Protein AF-A0A965CGK3-F1 (afdb_monomer_lite)

pLDDT: mean 93.39, std 5.75, range [58.28, 98.12]

Sequence (113 aa):
MTRKRDELTVLARVGFPVPNWQVVPGVDAAVVIRDGYDRDAQDYDIDGLVLEVDDLERAAALGELNHRPKGSVAYKFSHMTAETTLRDVVWQVGKSGRLTPVAVFDPVTLAGA

Structure (mmCIF, N/CA/C/O backbone):
data_AF-A0A965CGK3-F1
#
_entry.id   AF-A0A965CGK3-F1
#
loop_
_atom_site.group_PDB
_atom_site.id
_atom_site.type_symbol
_atom_site.label_atom_id
_atom_site.label_alt_id
_atom_site.label_comp_id
_atom_site.label_asym_id
_atom_site.label_entity_id
_atom_site.label_seq_id
_atom_site.pdbx_PDB_ins_code
_atom_site.Cartn_x
_atom_site.Cartn_y
_atom_site.Cartn_z
_atom_site.occupancy
_atom_site.B_iso_or_equiv
_atom_site.auth_seq_id
_atom_site.auth_comp_id
_atom_site.auth_asym_id
_atom_site.auth_atom_id
_atom_site.pdbx_PDB_model_num
ATOM 1 N N . MET A 1 1 ? 18.268 -6.005 -18.237 1.00 78.00 1 MET A N 1
ATOM 2 C CA . MET A 1 1 ? 16.994 -5.265 -18.127 1.00 78.00 1 MET A CA 1
ATOM 3 C C . MET A 1 1 ? 17.321 -3.944 -17.474 1.00 78.00 1 MET A C 1
ATOM 5 O O . MET A 1 1 ? 18.077 -3.965 -16.512 1.00 78.00 1 MET A O 1
ATOM 9 N N . THR A 1 2 ? 16.861 -2.826 -18.031 1.00 91.69 2 THR A N 1
ATOM 10 C CA . THR A 1 2 ? 17.112 -1.490 -17.456 1.00 91.69 2 THR A CA 1
ATOM 11 C C . THR A 1 2 ? 15.846 -0.877 -16.873 1.00 91.69 2 THR A C 1
ATOM 13 O O . THR A 1 2 ? 15.937 0.083 -16.110 1.00 91.69 2 THR A O 1
ATOM 16 N N . ARG A 1 3 ? 14.672 -1.442 -17.196 1.00 96.69 3 ARG A N 1
ATOM 17 C CA . ARG A 1 3 ? 13.384 -0.954 -16.716 1.00 96.69 3 ARG A CA 1
ATOM 18 C C . ARG A 1 3 ? 12.552 -2.013 -16.009 1.00 96.69 3 ARG A C 1
ATOM 20 O O . ARG A 1 3 ? 12.581 -3.183 -16.389 1.00 96.69 3 ARG A O 1
ATOM 27 N N . LYS A 1 4 ? 11.734 -1.582 -15.046 1.00 96.06 4 LYS A N 1
ATOM 28 C CA . LYS A 1 4 ? 10.797 -2.443 -14.317 1.00 96.06 4 LYS A CA 1
ATOM 29 C C . LYS A 1 4 ? 9.768 -3.078 -15.247 1.00 96.06 4 LYS A C 1
ATOM 31 O O . LYS A 1 4 ? 9.496 -4.274 -15.145 1.00 96.06 4 LYS A O 1
ATOM 36 N N . ARG A 1 5 ? 9.257 -2.315 -16.221 1.00 96.25 5 ARG A N 1
ATOM 37 C CA . ARG A 1 5 ? 8.338 -2.842 -17.243 1.00 96.25 5 ARG A CA 1
ATOM 38 C C . ARG A 1 5 ? 8.928 -4.009 -18.047 1.00 96.25 5 ARG A C 1
ATOM 40 O O . ARG A 1 5 ? 8.180 -4.886 -18.477 1.00 96.25 5 ARG A O 1
ATOM 47 N N . ASP A 1 6 ? 10.248 -4.036 -18.251 1.00 97.12 6 ASP A N 1
ATOM 48 C CA . ASP A 1 6 ? 10.910 -5.097 -19.018 1.00 97.12 6 ASP A CA 1
ATOM 49 C C . ASP A 1 6 ? 10.889 -6.414 -18.235 1.00 97.12 6 ASP A C 1
ATOM 51 O O . ASP A 1 6 ? 10.674 -7.475 -18.821 1.00 97.12 6 ASP A O 1
ATOM 55 N N . GLU A 1 7 ? 11.067 -6.346 -16.910 1.00 95.56 7 GLU A N 1
ATOM 56 C CA . GLU A 1 7 ? 10.956 -7.503 -16.015 1.00 95.56 7 GLU A CA 1
ATOM 57 C C . GLU A 1 7 ? 9.552 -8.110 -16.094 1.00 95.56 7 GLU A C 1
ATOM 59 O O . GLU A 1 7 ? 9.410 -9.303 -16.365 1.00 95.56 7 GLU A O 1
ATOM 64 N N . LEU A 1 8 ? 8.513 -7.278 -15.942 1.00 96.44 8 LEU A N 1
ATOM 65 C CA . LEU A 1 8 ? 7.112 -7.710 -16.014 1.00 96.44 8 LEU A CA 1
ATOM 66 C C . LEU A 1 8 ? 6.760 -8.271 -17.398 1.00 96.44 8 LEU A C 1
ATOM 68 O O . LEU A 1 8 ? 6.099 -9.302 -17.505 1.00 96.44 8 LEU A O 1
ATOM 72 N N . THR A 1 9 ? 7.256 -7.641 -18.465 1.00 97.06 9 THR A N 1
ATOM 73 C CA . THR A 1 9 ? 7.041 -8.113 -19.840 1.00 97.06 9 THR A CA 1
ATOM 74 C C . THR A 1 9 ? 7.667 -9.490 -20.062 1.00 97.06 9 THR A C 1
ATOM 76 O O . THR A 1 9 ? 7.054 -10.361 -20.680 1.00 97.06 9 THR A O 1
ATOM 79 N N . VAL A 1 10 ? 8.884 -9.719 -19.559 1.00 97.44 10 VAL A N 1
ATOM 80 C CA . VAL A 1 10 ? 9.542 -11.024 -19.686 1.00 97.44 10 VAL A CA 1
ATOM 81 C C . VAL A 1 10 ? 8.841 -12.087 -18.852 1.00 97.44 10 VAL A C 1
ATOM 83 O O . VAL A 1 10 ? 8.641 -13.180 -19.377 1.00 97.44 10 VAL A O 1
ATOM 86 N N . LEU A 1 11 ? 8.427 -11.778 -17.618 1.00 97.56 11 LEU A N 1
ATOM 87 C CA . LEU A 1 11 ? 7.655 -12.699 -16.775 1.00 97.56 11 LEU A CA 1
ATOM 88 C C . LEU A 1 11 ? 6.368 -13.153 -17.474 1.00 97.56 11 LEU A C 1
ATOM 90 O O . LEU A 1 11 ? 6.133 -14.355 -17.593 1.00 97.56 11 LEU A O 1
ATOM 94 N N . ALA A 1 12 ? 5.605 -12.207 -18.026 1.00 97.19 12 ALA A N 1
ATOM 95 C CA . ALA A 1 12 ? 4.406 -12.515 -18.798 1.00 97.19 12 ALA A CA 1
ATOM 96 C C . ALA A 1 12 ? 4.726 -13.391 -20.021 1.00 97.19 12 ALA A C 1
ATOM 98 O O . ALA A 1 12 ? 4.069 -14.402 -20.263 1.00 97.19 12 ALA A O 1
ATOM 99 N N . ARG A 1 13 ? 5.783 -13.050 -20.773 1.00 97.62 13 ARG A N 1
ATOM 100 C CA . ARG A 1 13 ? 6.186 -13.789 -21.981 1.00 97.62 13 ARG A CA 1
ATOM 101 C C . ARG A 1 13 ? 6.567 -15.241 -21.696 1.00 97.62 13 ARG A C 1
ATOM 103 O O . ARG A 1 13 ? 6.344 -16.095 -22.547 1.00 97.62 13 ARG A O 1
ATOM 110 N N . VAL A 1 14 ? 7.173 -15.524 -20.544 1.00 97.75 14 VAL A N 1
ATOM 111 C CA . VAL A 1 14 ? 7.556 -16.896 -20.165 1.00 97.75 14 VAL A CA 1
ATOM 112 C C . VAL A 1 14 ? 6.429 -17.659 -19.455 1.00 97.75 14 VAL A C 1
ATOM 114 O O . VAL A 1 14 ? 6.640 -18.797 -19.047 1.00 97.75 14 VAL A O 1
ATOM 117 N N . GLY A 1 15 ? 5.235 -17.066 -19.343 1.00 97.69 15 GLY A N 1
ATOM 118 C CA . GLY A 1 15 ? 4.024 -17.727 -18.853 1.00 97.69 15 GLY A CA 1
ATOM 119 C C . GLY A 1 15 ? 3.720 -17.528 -17.368 1.00 97.69 15 GLY A C 1
ATOM 120 O O . GLY A 1 15 ? 2.823 -18.196 -16.856 1.00 97.69 15 GLY A O 1
ATOM 121 N N . PHE A 1 16 ? 4.424 -16.633 -16.665 1.00 98.12 16 PHE A N 1
ATOM 122 C CA . PHE A 1 16 ? 4.048 -16.282 -15.293 1.00 98.12 16 PHE A CA 1
ATOM 123 C C . PHE A 1 16 ? 2.880 -15.286 -15.279 1.00 98.12 16 PHE A C 1
ATOM 125 O O . PHE A 1 16 ? 2.847 -14.373 -16.110 1.00 98.12 16 PHE A O 1
ATOM 132 N N . PRO A 1 17 ? 1.947 -15.407 -14.316 1.00 95.50 17 PRO A N 1
ATOM 133 C CA . PRO A 1 17 ? 0.956 -14.370 -14.078 1.00 95.50 17 PRO A CA 1
ATOM 134 C C . PRO A 1 17 ? 1.656 -13.093 -13.603 1.00 95.50 17 PRO A C 1
ATOM 136 O O . PRO A 1 17 ? 2.560 -13.134 -12.766 1.00 95.50 17 PRO A O 1
ATOM 139 N N . VAL A 1 18 ? 1.227 -11.955 -14.136 1.00 95.56 18 VAL A N 1
ATOM 140 C CA . VAL A 1 18 ? 1.698 -10.627 -13.732 1.00 95.56 18 VAL A CA 1
ATOM 141 C C . VAL A 1 18 ? 0.494 -9.765 -13.360 1.00 95.56 18 VAL A C 1
ATOM 143 O O . VAL A 1 18 ? -0.571 -9.944 -13.952 1.00 95.56 18 VAL A O 1
ATOM 146 N N . PRO A 1 19 ? 0.627 -8.842 -12.393 1.00 92.00 19 PRO A N 1
ATOM 147 C CA . PRO A 1 19 ? -0.455 -7.921 -12.065 1.00 92.00 19 PRO A CA 1
ATOM 148 C C . PRO A 1 19 ? -0.727 -6.965 -13.231 1.00 92.00 19 PRO A C 1
ATOM 150 O O . PRO A 1 19 ? 0.128 -6.759 -14.094 1.00 92.00 19 PRO A O 1
ATOM 153 N N . ASN A 1 20 ? -1.891 -6.319 -13.219 1.00 91.56 20 ASN A N 1
ATOM 154 C CA . ASN A 1 20 ? -2.162 -5.195 -14.111 1.00 91.56 20 ASN A CA 1
ATOM 155 C C . ASN A 1 20 ? -1.168 -4.054 -13.833 1.00 91.56 20 ASN A C 1
ATOM 157 O O . ASN A 1 20 ? -0.987 -3.644 -12.687 1.00 91.56 20 ASN A O 1
ATOM 161 N N . TRP A 1 21 ? -0.528 -3.530 -14.879 1.00 94.75 21 TRP A N 1
ATOM 162 C CA . TRP A 1 21 ? 0.453 -2.450 -14.765 1.00 94.75 21 TRP A CA 1
ATOM 163 C C . TRP A 1 21 ? 0.355 -1.481 -15.943 1.00 94.75 21 TRP A C 1
ATOM 165 O O . TRP A 1 21 ? -0.071 -1.838 -17.040 1.00 94.75 21 TRP A O 1
ATOM 175 N N . GLN A 1 22 ? 0.778 -0.241 -15.714 1.00 95.19 22 GLN A N 1
ATOM 176 C CA . GLN A 1 22 ? 0.885 0.782 -16.749 1.00 95.19 22 GLN A CA 1
ATOM 177 C C . GLN A 1 22 ? 2.020 1.751 -16.425 1.00 95.19 22 GLN A C 1
ATOM 179 O O . GLN A 1 22 ? 2.333 1.995 -15.261 1.00 95.19 22 GLN A O 1
ATOM 184 N N . VAL A 1 23 ? 2.636 2.314 -17.463 1.00 96.31 23 VAL A N 1
ATOM 185 C CA . VAL A 1 23 ? 3.655 3.361 -17.320 1.00 96.31 23 VAL A CA 1
ATOM 186 C C . VAL A 1 23 ? 2.970 4.713 -17.421 1.00 96.31 23 VAL A C 1
ATOM 188 O O . VAL A 1 23 ? 2.265 4.976 -18.393 1.00 96.31 23 VAL A O 1
ATOM 191 N N . VAL A 1 24 ? 3.224 5.582 -16.447 1.00 95.94 24 VAL A N 1
ATOM 192 C CA . VAL A 1 24 ? 2.570 6.890 -16.334 1.00 95.94 24 VAL A CA 1
ATOM 193 C C . VAL A 1 24 ? 3.604 8.019 -16.322 1.00 95.94 24 VAL A C 1
ATOM 195 O O . VAL A 1 24 ? 4.720 7.827 -15.823 1.00 95.94 24 VAL A O 1
ATOM 198 N N . PRO A 1 25 ? 3.284 9.199 -16.881 1.00 93.50 25 PRO A N 1
ATOM 199 C CA . PRO A 1 25 ? 4.199 10.332 -16.892 1.00 93.50 25 PRO A CA 1
ATOM 200 C C . PRO A 1 25 ? 4.200 11.038 -15.529 1.00 93.50 25 PRO A C 1
ATOM 202 O O . PRO A 1 25 ? 3.497 12.020 -15.313 1.00 93.50 25 PRO A O 1
ATOM 205 N N . GLY A 1 26 ? 5.029 10.542 -14.611 1.00 93.00 26 GLY A N 1
ATOM 206 C CA . GLY A 1 26 ? 5.254 11.177 -13.313 1.00 93.00 26 GLY A CA 1
ATOM 207 C C . GLY A 1 26 ? 4.172 10.895 -12.267 1.00 93.00 26 GLY A C 1
ATOM 208 O O . GLY A 1 26 ? 3.242 10.119 -12.481 1.00 93.00 26 GLY A O 1
ATOM 209 N N . VAL A 1 27 ? 4.344 11.512 -11.096 1.00 91.56 27 VAL A N 1
ATOM 210 C CA . VAL A 1 27 ? 3.545 11.215 -9.897 1.00 91.56 27 VAL A CA 1
ATOM 211 C C . VAL A 1 27 ? 2.117 11.746 -10.017 1.00 91.56 27 VAL A C 1
ATOM 213 O O . VAL A 1 27 ? 1.194 11.044 -9.626 1.00 91.56 27 VAL A O 1
ATOM 216 N N . ASP A 1 28 ? 1.907 12.920 -10.616 1.00 95.00 28 ASP A N 1
ATOM 217 C CA . ASP A 1 28 ? 0.565 13.515 -10.727 1.00 95.00 28 ASP A CA 1
ATOM 218 C C . ASP A 1 28 ? -0.396 12.619 -11.521 1.00 95.00 28 ASP A C 1
ATOM 220 O O . 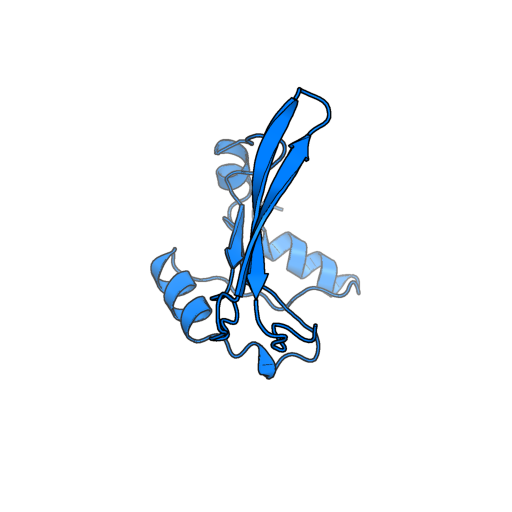ASP A 1 28 ? -1.531 12.387 -11.108 1.00 95.00 28 ASP A O 1
ATOM 224 N N . ALA A 1 29 ? 0.084 12.028 -12.621 1.00 95.00 29 ALA A N 1
ATOM 225 C CA . ALA A 1 29 ? -0.690 11.058 -13.391 1.00 95.00 29 ALA A CA 1
ATOM 226 C C . ALA A 1 29 ? -1.007 9.796 -12.570 1.00 95.00 29 ALA A C 1
ATOM 228 O O . ALA A 1 29 ? -2.115 9.266 -12.649 1.00 95.00 29 ALA A O 1
ATOM 229 N N . ALA A 1 30 ? -0.058 9.336 -11.749 1.00 93.25 30 ALA A N 1
ATOM 230 C CA . ALA A 1 30 ? -0.263 8.198 -10.859 1.00 93.25 30 ALA A CA 1
ATOM 231 C C . ALA A 1 30 ? -1.333 8.476 -9.788 1.00 93.25 30 ALA A C 1
ATOM 233 O O . ALA A 1 30 ? -2.132 7.592 -9.483 1.00 93.25 30 ALA A O 1
ATOM 234 N N . VAL A 1 31 ? -1.376 9.699 -9.245 1.00 92.56 31 VAL A N 1
ATOM 235 C CA . VAL A 1 31 ? -2.392 10.130 -8.269 1.00 92.56 31 VAL A CA 1
ATOM 236 C C . VAL A 1 31 ? -3.782 10.120 -8.893 1.00 92.56 31 VAL A C 1
ATOM 238 O O . VAL A 1 31 ? -4.687 9.513 -8.328 1.00 92.56 31 VAL A O 1
ATOM 241 N N . VAL A 1 32 ? -3.936 10.698 -10.088 1.00 94.50 32 VAL A N 1
ATOM 242 C CA . VAL A 1 32 ? -5.219 10.698 -10.813 1.00 94.50 32 VAL A CA 1
ATOM 243 C C . VAL A 1 32 ? -5.720 9.272 -11.056 1.00 94.50 32 VAL A C 1
ATOM 245 O O . VAL A 1 32 ? -6.896 8.987 -10.841 1.00 94.50 32 VAL A O 1
ATOM 248 N N . ILE A 1 33 ? -4.829 8.360 -11.459 1.00 93.12 33 ILE A N 1
ATOM 249 C CA . ILE A 1 33 ? -5.182 6.950 -11.666 1.00 93.12 33 ILE A CA 1
ATOM 250 C C . ILE A 1 33 ? -5.597 6.284 -10.358 1.00 93.12 33 ILE A C 1
ATOM 252 O O . ILE A 1 33 ? -6.588 5.563 -10.352 1.00 93.12 33 ILE A O 1
ATOM 256 N N . ARG A 1 34 ? -4.868 6.516 -9.260 1.00 92.88 34 ARG A N 1
ATOM 257 C CA . ARG A 1 34 ? -5.204 5.943 -7.952 1.00 92.88 34 ARG A CA 1
ATOM 258 C C . ARG A 1 34 ? -6.575 6.414 -7.483 1.00 92.88 34 ARG A C 1
ATOM 260 O O . ARG A 1 34 ? -7.368 5.593 -7.037 1.00 92.88 34 ARG A O 1
ATOM 267 N N . ASP A 1 35 ? -6.849 7.710 -7.588 1.00 91.81 35 ASP A N 1
ATOM 268 C CA . ASP A 1 35 ? -8.095 8.315 -7.108 1.00 91.81 35 ASP A CA 1
ATOM 269 C C . ASP A 1 35 ? -9.315 7.873 -7.933 1.00 91.81 35 ASP A C 1
ATOM 271 O O . ASP A 1 35 ? -10.412 7.760 -7.392 1.00 91.81 35 ASP A O 1
ATOM 275 N N . GLY A 1 36 ? -9.124 7.596 -9.227 1.00 91.81 36 GLY A N 1
ATOM 276 C CA . GLY A 1 36 ? -10.157 7.063 -10.118 1.00 91.81 36 GLY A CA 1
ATOM 277 C C . GLY A 1 36 ? -10.185 5.537 -10.232 1.00 91.81 36 GLY A C 1
ATOM 278 O O . GLY A 1 36 ? -10.887 5.022 -11.100 1.00 91.81 36 GLY A O 1
ATOM 279 N N . TYR A 1 37 ? -9.400 4.808 -9.432 1.00 92.81 37 TYR A N 1
ATOM 280 C CA . TYR A 1 37 ? -9.285 3.359 -9.570 1.00 92.81 37 TYR A CA 1
ATOM 281 C C . TYR A 1 37 ? -10.532 2.653 -9.030 1.00 92.81 37 TYR A C 1
ATOM 283 O O . TYR A 1 37 ? -10.840 2.733 -7.840 1.00 92.81 37 TYR A O 1
ATOM 291 N N . ASP A 1 38 ? -11.217 1.912 -9.898 1.00 90.75 38 ASP A N 1
ATOM 292 C CA . ASP A 1 38 ? -12.331 1.058 -9.500 1.00 90.75 38 ASP A CA 1
ATOM 293 C C . ASP A 1 38 ? -11.801 -0.262 -8.927 1.00 90.75 38 ASP A C 1
ATOM 295 O O . ASP A 1 38 ? -11.479 -1.211 -9.650 1.00 90.75 38 ASP A O 1
ATOM 299 N N . ARG A 1 39 ? -11.660 -0.289 -7.600 1.00 87.19 39 ARG A N 1
ATOM 300 C CA . ARG A 1 39 ? -11.198 -1.473 -6.870 1.00 87.19 39 ARG A CA 1
ATOM 301 C C . ARG A 1 39 ? -12.226 -2.609 -6.899 1.00 87.19 39 ARG A C 1
ATOM 303 O O . ARG A 1 39 ? -11.823 -3.763 -6.871 1.00 87.19 39 ARG A O 1
ATOM 310 N N . ASP A 1 40 ? -13.519 -2.283 -6.962 1.00 86.44 40 ASP A N 1
ATOM 311 C CA . ASP A 1 40 ? -14.609 -3.258 -6.849 1.00 86.44 40 ASP A CA 1
ATOM 312 C C . ASP A 1 40 ? -14.824 -3.998 -8.187 1.00 86.44 40 ASP A C 1
ATOM 314 O O . ASP A 1 40 ? -15.450 -5.055 -8.231 1.00 86.44 40 ASP A O 1
ATOM 318 N N . ALA A 1 41 ? -14.261 -3.470 -9.280 1.00 89.88 41 ALA A N 1
ATOM 319 C CA . ALA A 1 41 ? -14.205 -4.132 -10.581 1.00 89.88 41 ALA A CA 1
ATOM 320 C C . ALA A 1 41 ? -13.149 -5.252 -10.679 1.00 89.88 41 ALA A C 1
ATOM 322 O O . ALA A 1 41 ? -13.132 -5.971 -11.680 1.00 89.88 41 ALA A O 1
ATOM 323 N N . GLN A 1 42 ? -12.244 -5.388 -9.702 1.00 87.12 42 GLN A N 1
ATOM 324 C CA . GLN A 1 42 ? -11.276 -6.489 -9.680 1.00 87.12 42 GLN A CA 1
ATOM 325 C C . GLN A 1 42 ? -11.927 -7.771 -9.141 1.00 87.12 42 GLN A C 1
ATOM 327 O O . GLN A 1 42 ? -12.833 -7.734 -8.314 1.00 87.12 42 GLN A O 1
ATOM 332 N N . ASP A 1 43 ? -11.439 -8.929 -9.580 1.00 90.38 43 ASP A N 1
ATOM 333 C CA . ASP A 1 43 ? -11.868 -10.251 -9.105 1.00 90.38 43 ASP A CA 1
ATOM 334 C C . ASP A 1 43 ? -11.183 -10.679 -7.792 1.00 90.38 43 ASP A C 1
ATOM 336 O O . ASP A 1 43 ? -11.325 -11.818 -7.345 1.00 90.38 43 ASP A O 1
ATOM 340 N N . TYR A 1 44 ? -10.439 -9.765 -7.165 1.00 88.94 44 TYR A N 1
ATOM 341 C CA . TYR A 1 44 ? -9.722 -9.962 -5.911 1.00 88.94 44 TYR A CA 1
ATOM 342 C C . TYR A 1 44 ? -9.639 -8.662 -5.104 1.00 88.94 44 TYR A C 1
ATOM 344 O O . TYR A 1 44 ? -9.639 -7.561 -5.657 1.00 88.94 44 TYR A O 1
ATOM 352 N N . ASP A 1 45 ? -9.501 -8.800 -3.784 1.00 87.81 45 ASP A N 1
ATOM 353 C CA . ASP A 1 45 ? -9.357 -7.662 -2.879 1.00 87.81 45 ASP A CA 1
ATOM 354 C C . ASP A 1 45 ? -7.974 -7.011 -2.998 1.00 87.81 45 ASP A C 1
ATOM 356 O O . ASP A 1 45 ? -6.934 -7.678 -2.986 1.00 87.81 45 ASP A O 1
ATOM 360 N N . ILE A 1 46 ? -7.963 -5.679 -3.034 1.00 91.12 46 ILE A N 1
ATOM 361 C CA . ILE A 1 46 ? -6.750 -4.857 -3.012 1.00 91.12 46 ILE A CA 1
ATOM 362 C C . ILE A 1 46 ? -6.887 -3.698 -2.022 1.00 91.12 46 ILE A C 1
ATOM 364 O O . ILE A 1 46 ? -7.942 -3.075 -1.903 1.00 91.12 46 ILE A O 1
ATOM 368 N N . ASP A 1 47 ? -5.797 -3.362 -1.329 1.00 91.19 47 ASP A N 1
ATOM 369 C CA . ASP A 1 47 ? -5.747 -2.252 -0.367 1.00 91.19 47 ASP A CA 1
ATOM 370 C C . ASP A 1 47 ? -5.049 -0.99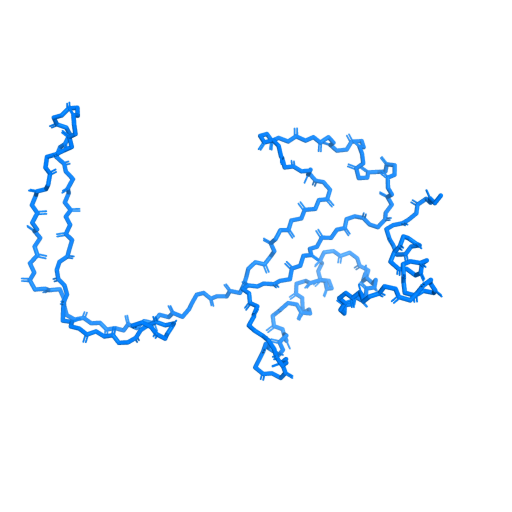5 -0.918 1.00 91.19 47 ASP A C 1
ATOM 372 O O . ASP A 1 47 ? -4.974 0.028 -0.230 1.00 91.19 47 ASP A O 1
ATOM 376 N N . GLY A 1 48 ? -4.569 -1.044 -2.163 1.00 93.69 48 GLY A N 1
ATOM 377 C CA . GLY A 1 48 ? -3.906 0.062 -2.845 1.00 93.69 48 GLY A CA 1
ATOM 378 C C . GLY A 1 48 ? -3.276 -0.325 -4.178 1.00 93.69 48 GLY A C 1
ATOM 379 O O . GLY A 1 48 ? -3.379 -1.461 -4.637 1.00 93.69 48 GLY A O 1
ATOM 380 N N . LEU A 1 49 ? -2.573 0.639 -4.769 1.00 95.25 49 LEU A N 1
ATOM 381 C CA . LEU A 1 49 ? -1.691 0.439 -5.919 1.00 95.25 49 LEU A CA 1
ATOM 382 C C . LEU A 1 49 ? -0.228 0.477 -5.470 1.00 95.25 49 LEU A C 1
ATOM 384 O O . LEU A 1 49 ? 0.085 1.018 -4.413 1.00 95.25 49 LEU A O 1
ATOM 388 N N . VAL A 1 50 ? 0.691 -0.043 -6.280 1.00 95.81 50 VAL A N 1
ATOM 389 C CA . VAL A 1 50 ? 2.134 0.115 -6.048 1.00 95.81 50 VAL A CA 1
ATOM 390 C C . VAL A 1 50 ? 2.694 1.064 -7.098 1.00 95.81 50 VAL A C 1
ATOM 392 O O . VAL A 1 50 ? 2.526 0.836 -8.295 1.00 95.81 50 VAL A O 1
ATOM 395 N N . LEU A 1 51 ? 3.342 2.140 -6.653 1.00 95.44 51 LEU A N 1
ATOM 396 C CA . LEU A 1 51 ? 4.040 3.072 -7.533 1.00 95.44 51 LEU A CA 1
ATOM 397 C C . LEU A 1 51 ? 5.530 2.764 -7.508 1.00 95.44 51 LEU A C 1
ATOM 399 O O . LEU A 1 51 ? 6.148 2.813 -6.445 1.00 95.44 51 LEU A O 1
ATOM 403 N N . GLU A 1 52 ? 6.104 2.490 -8.675 1.00 95.62 52 GLU A N 1
ATOM 404 C CA . GLU A 1 52 ? 7.511 2.114 -8.812 1.00 95.62 52 GLU A CA 1
ATOM 405 C C . GLU A 1 52 ? 8.227 3.010 -9.818 1.00 95.62 52 GLU A C 1
ATOM 407 O O . GLU A 1 52 ? 7.683 3.376 -10.864 1.00 95.62 52 GLU A O 1
ATOM 412 N N . VAL A 1 53 ? 9.474 3.359 -9.510 1.00 96.12 53 VAL A N 1
ATOM 413 C CA . VAL A 1 53 ? 10.363 4.018 -10.465 1.00 96.12 53 VAL A CA 1
ATOM 414 C C . VAL A 1 53 ? 10.717 3.009 -11.550 1.00 96.12 53 VAL A C 1
ATOM 416 O O . VAL A 1 53 ? 11.363 1.999 -11.288 1.00 96.12 53 VAL A O 1
ATOM 419 N N . ASP A 1 54 ? 10.298 3.296 -12.780 1.00 96.81 54 ASP A N 1
ATOM 420 C CA . ASP A 1 54 ? 10.495 2.368 -13.892 1.00 96.81 54 ASP A CA 1
ATOM 421 C C . ASP A 1 54 ? 11.971 2.198 -14.275 1.00 96.81 54 ASP A C 1
ATOM 423 O O . ASP A 1 54 ? 12.339 1.134 -14.743 1.00 96.81 54 ASP A O 1
ATOM 427 N N . ASP A 1 55 ? 12.829 3.198 -14.066 1.00 96.62 55 ASP A N 1
ATOM 428 C CA . ASP A 1 55 ? 14.276 3.073 -14.283 1.00 96.62 55 ASP A CA 1
ATOM 429 C C . ASP A 1 55 ? 14.946 2.368 -13.090 1.00 96.62 55 ASP A C 1
ATOM 431 O O . ASP A 1 55 ? 14.966 2.900 -11.977 1.00 96.62 55 ASP A O 1
ATOM 435 N N . LEU A 1 56 ? 15.496 1.171 -13.323 1.00 95.75 56 LEU A N 1
ATOM 436 C CA . LEU A 1 56 ? 16.039 0.318 -12.261 1.00 95.75 56 LEU A CA 1
ATOM 437 C C . LEU A 1 56 ? 17.318 0.886 -11.635 1.00 95.75 56 LEU A C 1
ATOM 439 O O . LEU A 1 56 ? 17.539 0.711 -10.436 1.00 95.75 56 LEU A O 1
ATOM 443 N N . GLU A 1 57 ? 18.148 1.584 -12.412 1.00 96.44 57 GLU A N 1
ATOM 444 C CA . GLU A 1 57 ? 19.375 2.202 -11.903 1.00 96.44 57 GLU A CA 1
ATOM 445 C C . GLU A 1 57 ? 19.026 3.384 -10.998 1.00 96.44 57 GLU A C 1
ATOM 447 O O . GLU A 1 57 ? 19.533 3.502 -9.879 1.00 96.44 57 GLU A O 1
ATOM 452 N N . ARG A 1 58 ? 18.067 4.211 -11.429 1.00 95.50 58 ARG A N 1
ATOM 453 C CA . ARG A 1 58 ? 17.537 5.303 -10.610 1.00 95.50 58 ARG A CA 1
ATOM 454 C C . ARG A 1 58 ? 16.847 4.783 -9.351 1.00 95.50 58 ARG A C 1
ATOM 456 O O . ARG A 1 58 ? 17.026 5.373 -8.288 1.00 95.50 58 ARG A O 1
ATOM 463 N N . ALA A 1 59 ? 16.075 3.699 -9.450 1.00 95.19 59 ALA A N 1
ATOM 464 C CA . ALA A 1 59 ? 15.436 3.067 -8.299 1.00 95.19 59 ALA A CA 1
ATOM 465 C C . ALA A 1 59 ? 16.480 2.572 -7.282 1.00 95.19 59 ALA A C 1
ATOM 467 O O . ALA A 1 59 ? 16.348 2.847 -6.089 1.00 95.19 59 ALA A O 1
ATOM 468 N N . ALA A 1 60 ? 17.545 1.913 -7.752 1.00 94.69 60 ALA A N 1
ATOM 469 C CA . ALA A 1 60 ? 18.637 1.429 -6.911 1.00 94.69 60 ALA A CA 1
ATOM 470 C C . ALA A 1 60 ? 19.422 2.572 -6.246 1.00 94.69 60 ALA A C 1
ATOM 472 O O . ALA A 1 60 ? 19.745 2.488 -5.061 1.00 94.69 60 ALA A O 1
ATOM 473 N N . ALA A 1 61 ? 19.668 3.671 -6.967 1.00 97.06 61 ALA A N 1
ATOM 474 C CA . ALA A 1 61 ? 20.375 4.841 -6.442 1.00 97.06 61 ALA A CA 1
ATOM 475 C C . ALA A 1 61 ? 19.647 5.525 -5.267 1.00 97.06 61 ALA A C 1
ATOM 477 O O . ALA A 1 61 ? 20.287 6.169 -4.436 1.00 97.06 61 ALA A O 1
ATOM 478 N N . LEU A 1 62 ? 18.320 5.375 -5.159 1.00 96.06 62 LEU A N 1
ATOM 479 C CA . LEU A 1 62 ? 17.549 5.880 -4.014 1.00 96.06 62 LEU A CA 1
ATOM 480 C C . LEU A 1 62 ? 17.814 5.075 -2.725 1.00 96.06 62 LEU A C 1
ATOM 482 O O . LEU A 1 62 ? 17.638 5.598 -1.617 1.00 96.06 62 LEU A O 1
ATOM 486 N N . GLY A 1 63 ? 18.266 3.826 -2.855 1.00 96.44 63 GLY A N 1
ATOM 487 C CA . GLY A 1 63 ? 18.584 2.931 -1.748 1.00 96.44 63 GLY A CA 1
ATOM 488 C C . GLY A 1 63 ? 17.357 2.392 -1.010 1.00 96.44 63 GLY A C 1
ATOM 489 O O . GLY A 1 63 ? 16.239 2.353 -1.526 1.00 96.44 63 GLY A O 1
ATOM 490 N N . GLU A 1 64 ? 17.574 1.976 0.234 1.00 96.69 64 GLU A N 1
ATOM 491 C CA . GLU A 1 64 ? 16.602 1.255 1.058 1.00 96.69 64 GLU A CA 1
ATOM 492 C C . GLU A 1 64 ? 16.543 1.850 2.475 1.00 96.69 64 GLU A C 1
ATOM 494 O O . GLU A 1 64 ? 17.527 2.404 2.969 1.00 96.69 64 GLU A O 1
ATOM 499 N N . LEU A 1 65 ? 15.385 1.768 3.137 1.00 94.69 65 LEU A N 1
ATOM 500 C CA . LEU A 1 65 ? 15.223 2.126 4.549 1.00 94.69 65 LEU A CA 1
ATOM 501 C C . LEU A 1 65 ? 14.395 1.056 5.263 1.00 94.69 65 LEU A C 1
ATOM 503 O O . LEU A 1 65 ? 13.266 0.799 4.862 1.00 94.69 65 LEU A O 1
ATOM 507 N N . ASN A 1 66 ? 14.917 0.473 6.348 1.00 94.44 66 ASN A N 1
ATOM 508 C CA . ASN A 1 66 ? 14.221 -0.559 7.137 1.00 94.44 66 ASN A CA 1
ATOM 509 C C . ASN A 1 66 ? 13.668 -1.710 6.276 1.00 94.44 66 ASN A C 1
ATOM 511 O O . ASN A 1 66 ? 12.510 -2.098 6.427 1.00 94.44 66 ASN A O 1
ATOM 515 N N . HIS A 1 67 ? 14.492 -2.221 5.360 1.00 91.56 67 HIS A N 1
ATOM 516 C CA . HIS A 1 67 ? 14.123 -3.264 4.400 1.00 91.56 67 HIS A CA 1
ATOM 517 C C . HIS A 1 67 ? 12.999 -2.875 3.416 1.00 91.56 67 HIS A C 1
ATOM 519 O O . HIS A 1 67 ? 12.174 -3.705 3.032 1.00 91.56 67 HIS A O 1
ATOM 525 N N . ARG A 1 68 ? 12.893 -1.582 3.075 1.00 92.38 68 ARG A N 1
ATOM 526 C CA . ARG A 1 68 ? 11.904 -1.054 2.123 1.00 92.38 68 ARG A CA 1
ATOM 527 C C . ARG A 1 68 ? 12.598 -0.228 1.038 1.00 92.38 68 ARG A C 1
ATOM 529 O O . ARG A 1 68 ? 13.234 0.779 1.382 1.00 92.38 68 ARG A O 1
ATOM 536 N N . PRO A 1 69 ? 12.503 -0.619 -0.245 1.00 95.25 69 PRO A N 1
ATOM 537 C CA . PRO A 1 69 ? 13.155 0.098 -1.335 1.00 95.25 69 PRO A CA 1
ATOM 538 C C . PRO A 1 69 ? 12.535 1.486 -1.497 1.00 95.25 69 PRO A C 1
ATOM 540 O O . PRO A 1 69 ? 11.319 1.619 -1.585 1.00 95.25 69 PRO A O 1
ATOM 543 N N . LYS A 1 70 ? 13.354 2.539 -1.576 1.00 95.31 70 LYS A N 1
ATOM 544 C CA . LYS A 1 70 ? 12.845 3.915 -1.722 1.00 95.31 70 LYS A CA 1
ATOM 545 C C . LYS A 1 70 ? 12.304 4.221 -3.122 1.00 95.31 70 LYS A C 1
ATOM 547 O O . LYS A 1 70 ? 11.609 5.215 -3.297 1.00 95.31 70 LYS A O 1
ATOM 552 N N . GLY A 1 71 ? 12.629 3.385 -4.109 1.00 94.88 71 GLY A N 1
ATOM 553 C CA . GLY A 1 71 ? 12.103 3.469 -5.473 1.00 94.88 71 GLY A CA 1
ATOM 554 C C . GLY A 1 71 ? 10.711 2.857 -5.665 1.00 94.88 71 GLY A C 1
ATOM 555 O O . GLY A 1 71 ? 10.237 2.838 -6.796 1.00 94.88 71 GLY A O 1
ATOM 556 N N . SER A 1 72 ? 10.071 2.345 -4.609 1.00 95.44 72 SER A N 1
ATOM 557 C CA . SER A 1 72 ? 8.732 1.747 -4.667 1.00 95.44 72 SER A CA 1
ATOM 558 C C . SER A 1 72 ? 7.917 2.140 -3.431 1.00 95.44 72 SER A C 1
ATOM 560 O O . SER A 1 72 ? 8.453 2.247 -2.327 1.00 95.44 72 SER A O 1
ATOM 562 N N . VAL A 1 73 ? 6.620 2.395 -3.605 1.00 93.81 73 VAL A N 1
ATOM 563 C CA . VAL A 1 73 ? 5.712 2.752 -2.508 1.00 93.81 73 VAL A CA 1
ATOM 564 C C . VAL A 1 73 ? 4.335 2.125 -2.702 1.00 93.81 73 VAL A C 1
ATOM 566 O O . VAL A 1 73 ? 3.745 2.196 -3.779 1.00 93.81 73 VAL A O 1
ATOM 569 N N . ALA A 1 74 ? 3.800 1.540 -1.628 1.00 94.56 74 ALA A N 1
ATOM 570 C CA . ALA A 1 74 ? 2.409 1.106 -1.572 1.00 94.56 74 ALA A CA 1
ATOM 571 C C . ALA A 1 74 ? 1.503 2.325 -1.351 1.00 94.56 74 ALA A C 1
ATOM 573 O O . ALA A 1 74 ? 1.518 2.944 -0.282 1.00 94.56 74 ALA A O 1
ATOM 574 N N . TYR A 1 75 ? 0.719 2.671 -2.364 1.00 93.56 75 TYR A N 1
ATOM 575 C CA . TYR A 1 75 ? -0.211 3.784 -2.355 1.00 93.56 75 TYR A CA 1
ATOM 576 C C . TYR A 1 75 ? -1.629 3.303 -2.039 1.00 93.56 75 TYR A C 1
ATOM 578 O O . TYR A 1 75 ? -2.403 2.930 -2.922 1.00 93.56 75 TYR A O 1
ATOM 586 N N . LYS A 1 76 ? -1.944 3.284 -0.742 1.00 92.88 76 LYS A N 1
ATOM 587 C CA . LYS A 1 76 ? -3.192 2.723 -0.217 1.00 92.88 76 LYS A CA 1
ATOM 588 C C . LYS A 1 76 ? -4.432 3.537 -0.586 1.00 92.88 76 LYS A C 1
ATOM 590 O O . LYS A 1 76 ? -4.373 4.765 -0.713 1.00 92.88 76 LYS A O 1
ATOM 595 N N . PHE A 1 77 ? -5.560 2.847 -0.729 1.00 90.88 77 PHE A N 1
ATOM 596 C CA . PHE A 1 77 ? -6.875 3.478 -0.821 1.00 90.88 77 PHE A CA 1
ATOM 597 C C . PHE A 1 77 ? -7.308 4.041 0.533 1.00 90.88 77 PHE A C 1
ATOM 599 O O . PHE A 1 77 ? -6.780 3.670 1.584 1.00 90.88 77 PHE A O 1
ATOM 606 N N . SER A 1 78 ? -8.295 4.935 0.508 1.00 85.00 78 SER A N 1
ATOM 607 C CA . SER A 1 78 ? -8.953 5.385 1.730 1.00 85.00 78 SER A CA 1
ATOM 608 C C . SER A 1 78 ? -9.567 4.190 2.458 1.00 85.00 78 SER A C 1
ATOM 610 O O . SER A 1 78 ? -10.272 3.374 1.859 1.00 85.00 78 SER A O 1
ATOM 612 N N . HIS A 1 79 ? -9.279 4.080 3.754 1.00 81.44 79 HIS A N 1
ATOM 613 C CA . HIS A 1 79 ? -9.848 3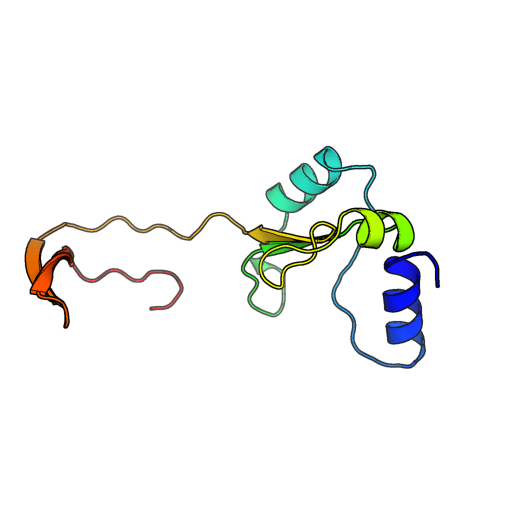.033 4.592 1.00 81.44 79 HIS A CA 1
ATOM 614 C C . HIS A 1 79 ? -11.371 3.161 4.642 1.00 81.44 79 HIS A C 1
ATOM 616 O O . HIS A 1 79 ? -11.907 4.268 4.674 1.00 81.44 79 HIS A O 1
ATOM 622 N N . MET A 1 80 ? -12.063 2.022 4.688 1.00 79.56 80 MET A N 1
ATOM 623 C CA . MET A 1 80 ? -13.482 2.017 5.022 1.00 79.56 80 MET A CA 1
ATOM 624 C C . MET A 1 80 ? -13.649 2.526 6.451 1.00 79.56 80 MET A C 1
ATOM 626 O O . MET A 1 80 ? -12.953 2.074 7.361 1.00 79.56 80 MET A O 1
ATOM 630 N N . THR A 1 81 ? -14.566 3.463 6.638 1.00 86.31 81 THR A N 1
ATOM 631 C CA . THR A 1 81 ? -14.926 3.999 7.947 1.00 86.31 81 THR A CA 1
ATOM 632 C C . THR A 1 81 ? -16.372 3.648 8.251 1.00 86.31 81 THR A C 1
ATOM 634 O O . THR A 1 81 ? -17.205 3.545 7.351 1.00 86.31 81 THR A O 1
ATOM 637 N N . ALA A 1 82 ? -16.667 3.458 9.531 1.00 89.44 82 ALA A N 1
ATOM 638 C CA . ALA A 1 82 ? -18.024 3.308 10.021 1.00 89.44 82 ALA A CA 1
ATOM 639 C C . ALA A 1 82 ? -18.184 4.147 11.287 1.00 89.44 82 ALA A C 1
ATOM 641 O O . ALA A 1 82 ? -17.251 4.275 12.084 1.00 89.44 82 ALA A O 1
ATOM 642 N N . GLU A 1 83 ? -19.364 4.730 11.454 1.00 93.94 83 GLU A N 1
ATOM 643 C CA . GLU A 1 83 ? -19.716 5.464 12.662 1.00 93.94 83 GLU A CA 1
ATOM 644 C C . GLU A 1 83 ? -20.313 4.496 13.687 1.00 93.94 83 GLU A C 1
ATOM 646 O O . GLU A 1 83 ? -21.137 3.645 13.356 1.00 93.94 83 GLU A O 1
ATOM 651 N N . THR A 1 84 ? -19.883 4.612 14.942 1.00 96.12 84 THR A N 1
ATOM 652 C CA . THR A 1 84 ? -20.397 3.816 16.061 1.00 96.12 84 THR A CA 1
ATOM 653 C C . THR A 1 84 ? -20.312 4.614 17.364 1.00 96.12 84 THR A C 1
ATOM 655 O O . THR A 1 84 ? -19.614 5.627 17.445 1.00 96.12 84 THR A O 1
ATOM 658 N N . THR A 1 85 ? -21.035 4.179 18.396 1.00 97.50 85 THR A N 1
ATOM 659 C CA . THR A 1 85 ? -21.075 4.860 19.695 1.00 97.50 85 THR A CA 1
ATOM 660 C C . THR A 1 85 ? -19.964 4.347 20.604 1.00 97.50 85 THR A C 1
ATOM 662 O O . THR A 1 85 ? -19.874 3.148 20.859 1.00 97.50 85 THR A O 1
ATOM 665 N N . LEU A 1 86 ? -19.145 5.253 21.148 1.00 97.75 86 LEU A N 1
ATOM 666 C CA . LEU A 1 86 ? -18.212 4.938 22.233 1.00 97.75 86 LEU A CA 1
ATOM 667 C C . LEU A 1 86 ? -18.998 4.675 23.525 1.00 97.75 86 LEU A C 1
ATOM 669 O O . LEU A 1 86 ? -19.704 5.556 24.014 1.00 97.75 86 LEU A O 1
ATOM 673 N N . ARG A 1 87 ? -18.875 3.468 24.077 1.00 98.06 87 ARG A N 1
ATOM 674 C CA . ARG A 1 87 ? -19.574 3.032 25.292 1.00 98.06 87 ARG A CA 1
ATOM 675 C C . ARG A 1 87 ? -18.723 3.161 26.542 1.00 98.06 87 ARG A C 1
ATOM 677 O O . ARG A 1 87 ? -19.245 3.562 27.576 1.00 98.06 87 ARG A O 1
ATOM 684 N N . ASP A 1 88 ? -17.441 2.829 26.444 1.00 97.94 88 ASP A N 1
ATOM 685 C CA . ASP A 1 88 ? -16.527 2.855 27.585 1.00 97.94 88 ASP A CA 1
ATOM 686 C C . ASP A 1 88 ? -15.061 2.984 27.140 1.00 97.94 88 ASP A C 1
ATOM 688 O O . ASP A 1 88 ? -14.729 2.778 25.968 1.00 97.94 88 ASP A O 1
ATOM 692 N N . VAL A 1 89 ? -14.175 3.303 28.084 1.00 97.94 89 VAL A N 1
ATOM 693 C CA . VAL A 1 89 ? -12.719 3.250 27.917 1.00 97.94 89 VAL A CA 1
ATOM 694 C C . VAL A 1 89 ? -12.116 2.441 29.061 1.00 97.94 89 VAL A C 1
ATOM 696 O O . VAL A 1 89 ? -12.027 2.906 30.197 1.00 97.94 89 VAL A O 1
ATOM 699 N N . VAL A 1 90 ? -11.636 1.240 28.746 1.00 97.81 90 VAL A N 1
ATOM 700 C CA . VAL A 1 90 ? -11.008 0.340 29.720 1.00 97.81 90 VAL A CA 1
ATOM 701 C C . VAL A 1 90 ? -9.487 0.484 29.699 1.00 97.81 90 VAL A C 1
ATOM 703 O O . VAL A 1 90 ? -8.880 0.705 28.651 1.00 97.81 90 VAL A O 1
ATOM 706 N N . TRP A 1 91 ? -8.841 0.341 30.855 1.00 97.75 91 TRP A N 1
ATOM 707 C CA . TRP A 1 91 ? -7.386 0.470 30.982 1.00 97.75 91 TRP A CA 1
ATOM 708 C C . TRP A 1 91 ? -6.713 -0.902 31.012 1.00 97.75 91 TRP A C 1
ATOM 710 O O . TRP A 1 91 ? -6.942 -1.692 31.926 1.00 97.75 91 TRP A O 1
ATOM 720 N N . GLN A 1 92 ? -5.845 -1.180 30.038 1.00 97.69 92 GLN A N 1
ATOM 721 C CA . GLN A 1 92 ? -5.062 -2.416 29.976 1.00 97.69 92 GLN A CA 1
ATOM 722 C C . GLN A 1 92 ? -3.619 -2.190 30.433 1.00 97.69 92 GLN A C 1
ATOM 724 O O . GLN A 1 92 ? -2.949 -1.264 29.975 1.00 97.69 92 GLN A O 1
ATOM 729 N N . VAL A 1 93 ? -3.112 -3.063 31.307 1.00 97.19 93 VAL A N 1
ATOM 730 C CA . VAL A 1 93 ? -1.718 -3.030 31.778 1.00 97.19 93 VAL A CA 1
ATOM 731 C C . VAL A 1 93 ? -0.857 -3.905 30.866 1.00 97.19 93 VAL A C 1
ATOM 733 O O . VAL A 1 93 ? -1.036 -5.119 30.795 1.00 97.19 93 VAL A O 1
ATOM 736 N N . GLY A 1 94 ? 0.096 -3.298 30.160 1.00 95.69 94 GLY A N 1
ATOM 737 C CA . GLY A 1 94 ? 1.081 -4.021 29.358 1.00 95.69 94 GLY A CA 1
ATOM 738 C C . GLY A 1 94 ? 2.148 -4.709 30.215 1.00 95.69 94 GLY A C 1
ATOM 739 O O . GLY A 1 94 ? 2.341 -4.377 31.380 1.00 95.69 94 GLY A O 1
ATOM 740 N N . LYS A 1 95 ? 2.925 -5.618 29.612 1.00 95.00 95 LYS A N 1
ATOM 741 C CA . LYS A 1 95 ? 4.003 -6.369 30.297 1.00 95.00 95 LYS A CA 1
ATOM 742 C C . LYS A 1 95 ? 5.049 -5.483 30.993 1.00 95.00 95 LYS A C 1
ATOM 744 O O . LYS A 1 95 ? 5.680 -5.922 31.943 1.00 95.00 95 LYS A O 1
ATOM 749 N N . SER A 1 96 ? 5.232 -4.249 30.525 1.00 95.94 96 SER A N 1
ATOM 750 C CA . SER A 1 96 ? 6.132 -3.252 31.118 1.00 95.94 96 SER A CA 1
ATOM 751 C C . SER A 1 96 ? 5.474 -2.361 32.184 1.00 95.94 96 SER A C 1
ATOM 753 O O . SER A 1 96 ? 6.083 -1.388 32.613 1.00 95.94 96 SER A O 1
ATOM 755 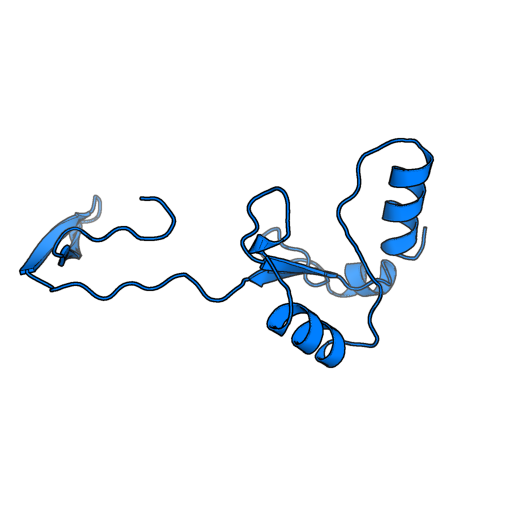N N . GLY A 1 97 ? 4.218 -2.621 32.565 1.00 95.62 97 GLY A N 1
ATOM 756 C CA . GLY A 1 97 ? 3.424 -1.758 33.447 1.00 95.62 97 GLY A CA 1
ATOM 757 C C . GLY A 1 97 ? 2.754 -0.570 32.743 1.00 95.62 97 GLY A C 1
ATOM 758 O O . GLY A 1 97 ? 2.037 0.195 33.383 1.00 95.62 97 GLY A O 1
ATOM 759 N N . ARG A 1 98 ? 2.946 -0.404 31.425 1.00 97.06 98 ARG A N 1
ATOM 760 C CA . ARG A 1 98 ? 2.320 0.679 30.644 1.00 97.06 98 ARG A CA 1
ATOM 761 C C . ARG A 1 98 ? 0.795 0.524 30.607 1.00 97.06 98 ARG A C 1
ATOM 763 O O . ARG A 1 98 ? 0.307 -0.479 30.091 1.00 97.06 98 ARG A O 1
ATOM 770 N N . LEU A 1 99 ? 0.065 1.539 31.068 1.00 97.38 99 LEU A 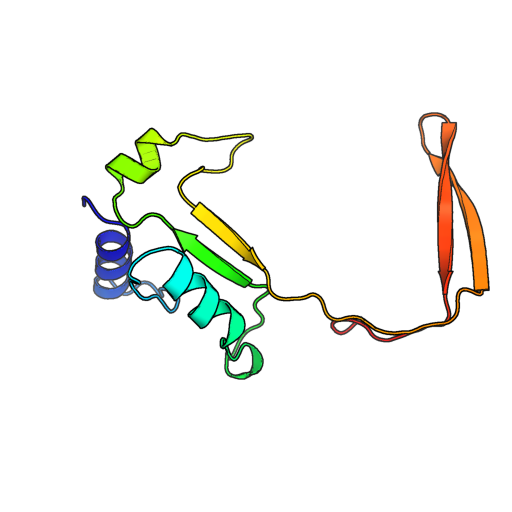N 1
ATOM 771 C CA . LEU A 1 99 ? -1.394 1.622 30.952 1.00 97.38 99 LEU A CA 1
ATOM 772 C C . LEU A 1 99 ? -1.796 2.080 29.544 1.00 97.38 99 LEU A C 1
ATOM 774 O O . LEU A 1 99 ? -1.382 3.147 29.096 1.00 97.38 99 LEU A O 1
ATOM 778 N N . THR A 1 100 ? -2.583 1.264 28.846 1.00 97.50 100 THR A N 1
ATOM 779 C CA . THR A 1 100 ? -3.092 1.539 27.496 1.00 97.50 100 THR A CA 1
ATOM 780 C C . THR A 1 100 ? -4.616 1.663 27.550 1.00 97.50 100 THR A C 1
ATOM 782 O O . THR A 1 10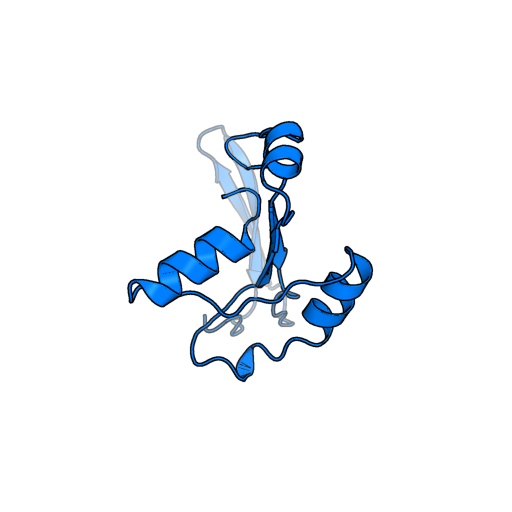0 ? -5.266 0.693 27.943 1.00 97.50 100 THR A O 1
ATOM 785 N N . PRO A 1 101 ? -5.201 2.819 27.189 1.00 98.00 101 PRO A N 1
ATOM 786 C CA . PRO A 1 101 ? -6.648 2.953 27.090 1.00 98.00 101 PRO A CA 1
ATOM 787 C C . PRO A 1 101 ? -7.157 2.208 25.852 1.00 98.00 101 PRO A C 1
ATOM 789 O O . PRO A 1 101 ? -6.591 2.338 24.766 1.00 98.00 101 PRO A O 1
ATOM 792 N N . VAL A 1 102 ? -8.230 1.441 26.015 1.00 97.69 102 VAL A N 1
ATOM 793 C CA . VAL A 1 102 ? -8.911 0.719 24.938 1.00 97.69 102 VAL A CA 1
ATOM 794 C C . VAL A 1 102 ? -10.367 1.155 24.908 1.00 97.69 102 VAL A C 1
ATOM 796 O O . VAL A 1 102 ? -11.082 1.034 25.901 1.00 97.69 102 VAL A O 1
ATOM 799 N N . ALA A 1 103 ? -10.792 1.679 23.763 1.00 97.62 103 ALA A N 1
ATOM 800 C CA . ALA A 1 103 ? -12.168 2.084 23.530 1.00 97.62 103 ALA A CA 1
ATOM 801 C C . ALA A 1 103 ? -13.066 0.861 23.290 1.00 97.62 103 ALA A C 1
ATOM 803 O O . ALA A 1 103 ? -12.715 -0.035 22.523 1.00 97.62 103 ALA A O 1
ATOM 804 N N . VAL A 1 104 ? -14.232 0.849 23.933 1.00 97.12 104 VAL A N 1
ATOM 805 C CA . VAL A 1 104 ? -15.295 -0.141 23.734 1.00 97.12 104 VAL A CA 1
ATOM 806 C C . VAL A 1 104 ? -16.430 0.546 22.987 1.00 97.12 104 VAL A C 1
ATOM 808 O O . VAL A 1 104 ? -16.978 1.532 23.479 1.00 97.12 104 VAL A O 1
ATOM 811 N N . PHE A 1 105 ? -16.775 0.044 21.804 1.00 97.00 105 PHE A N 1
ATOM 812 C CA . PHE A 1 105 ? -17.808 0.613 20.938 1.00 97.00 105 PHE A CA 1
ATOM 813 C C . PHE A 1 105 ? -19.022 -0.313 20.823 1.00 97.00 105 PHE A C 1
ATOM 815 O O . PHE A 1 105 ? -18.923 -1.504 21.123 1.00 97.00 105 PHE A O 1
ATOM 822 N N . ASP A 1 106 ? -20.148 0.214 20.336 1.00 97.19 106 ASP A N 1
ATOM 823 C CA . ASP A 1 106 ? -21.194 -0.653 19.789 1.00 97.19 106 ASP A CA 1
ATOM 824 C C . ASP A 1 106 ? -20.655 -1.468 18.600 1.00 97.19 106 ASP A C 1
ATOM 826 O O . ASP A 1 106 ? -19.857 -0.938 17.812 1.00 97.19 106 ASP A O 1
ATOM 830 N N . PRO A 1 107 ? -21.092 -2.731 18.430 1.00 94.25 107 PRO A N 1
ATOM 831 C CA . PRO A 1 107 ? -20.703 -3.537 17.281 1.00 94.25 107 PRO A CA 1
ATOM 832 C C . PRO A 1 107 ? -21.084 -2.855 15.965 1.00 94.25 107 PRO A C 1
ATOM 834 O O . PRO A 1 107 ? -22.225 -2.433 15.778 1.00 94.25 107 PRO A O 1
ATOM 837 N N . VAL A 1 108 ? -20.128 -2.784 15.043 1.00 93.12 108 VAL A N 1
ATOM 838 C CA . VAL A 1 108 ? -20.322 -2.272 13.686 1.00 93.12 108 VAL A CA 1
ATOM 839 C C . VAL A 1 108 ? -19.501 -3.115 12.723 1.00 93.12 108 VAL A C 1
ATOM 841 O O . VAL A 1 108 ? -18.393 -3.521 13.066 1.00 93.12 108 VAL A O 1
ATOM 844 N N . THR A 1 109 ? -20.042 -3.380 11.536 1.00 88.56 109 THR A N 1
ATOM 845 C CA . THR A 1 109 ? -19.314 -4.107 10.493 1.00 88.56 109 THR A CA 1
ATOM 846 C C . THR A 1 109 ? -18.376 -3.159 9.753 1.00 88.56 109 THR A C 1
ATOM 848 O O . THR A 1 109 ? -18.818 -2.135 9.229 1.00 88.56 109 THR A O 1
ATOM 851 N N . LEU A 1 110 ? -17.089 -3.493 9.680 1.00 85.31 110 LEU A N 1
ATOM 852 C CA . LEU A 1 110 ? -16.068 -2.700 9.000 1.00 85.31 110 LEU A CA 1
ATOM 853 C C . LEU A 1 110 ? -15.094 -3.625 8.266 1.00 85.31 110 LEU A C 1
ATOM 855 O O . LEU A 1 110 ? -14.471 -4.493 8.865 1.00 85.31 110 LEU A O 1
ATOM 859 N N . ALA A 1 111 ? -14.964 -3.434 6.949 1.00 76.31 111 ALA A N 1
ATOM 860 C CA . ALA A 1 111 ? -14.113 -4.261 6.084 1.00 76.31 111 ALA A CA 1
ATOM 861 C C . ALA A 1 111 ? -14.382 -5.785 6.191 1.00 76.31 111 ALA A C 1
ATOM 863 O O . ALA A 1 111 ? -13.456 -6.589 6.131 1.00 76.31 111 ALA A O 1
ATOM 864 N N . GLY A 1 112 ? -15.653 -6.182 6.350 1.00 71.81 112 GLY A N 1
ATOM 865 C CA . GLY A 1 112 ? -16.075 -7.590 6.396 1.00 71.81 112 GLY A CA 1
ATOM 866 C C . GLY A 1 112 ? -15.960 -8.273 7.765 1.00 71.81 112 GLY A C 1
ATOM 867 O O . GLY A 1 112 ? -16.296 -9.453 7.865 1.00 71.81 112 GLY A O 1
ATOM 868 N N . ALA A 1 113 ? -15.524 -7.546 8.798 1.00 58.28 113 ALA A N 1
ATOM 869 C CA . ALA A 1 113 ? -15.481 -7.985 10.195 1.00 58.28 113 ALA A CA 1
ATOM 870 C C . ALA A 1 113 ? -16.488 -7.220 11.060 1.00 58.28 113 ALA A C 1
ATOM 872 O O . ALA A 1 113 ? -16.804 -6.064 10.696 1.00 58.28 113 ALA A O 1
#

Secondary structure (DSSP, 8-state):
--BHHHHHHHHHHTT---------SHHHHHHHHHHT--STTSSS--SEEEEE-SBHHHHHHT-EETTEETTEEEEEPPPP-----EEEEEEEE-TTS-EEEEEEE-----TT-

Radius of gyration: 20.65 Å; chains: 1; bounding box: 42×31×55 Å

Foldseek 3Di:
DFWPVVVQVVCVVVPHDDDDDDDDDDDVRVVVCFVPPDQVPDPDHDFADKQADGGPVVQPVQPDDPNHRPRMDGGGDDFWDDDWDFDDWDWDQDPVRDTDTDTDTDDDDGPND